Protein AF-A0A1B6JC37-F1 (afdb_monomer)

Mean predicted aligned error: 7.3 Å

Solvent-accessible surface area (backbone atoms only — not comparable to full-atom values): 7554 Å² total; per-residue (Å²): 132,80,52,100,88,50,88,74,72,67,77,74,87,59,59,91,87,36,71,58,44,54,48,36,51,54,53,50,55,55,47,51,56,55,49,40,54,54,38,45,48,32,44,69,42,66,70,37,34,37,76,76,90,68,94,52,85,62,55,60,56,52,56,51,50,53,52,52,54,49,51,52,50,41,60,69,36,78,84,42,20,55,76,75,53,36,94,58,34,54,62,42,69,40,87,86,80,68,43,77,45,84,18,55,28,60,69,66,46,66,89,45,71,33,79,56,80,77,82,71,72,81,82,118

Nearest PDB structures (foldseek):
  7khf-assembly1_C  TM=2.981E-01  e=7.975E+00  Plasmodium falciparum 3D7

Structure (mmCIF, N/CA/C/O backbone):
data_AF-A0A1B6JC37-F1
#
_entry.id   AF-A0A1B6JC37-F1
#
loop_
_atom_site.group_PDB
_atom_site.id
_atom_site.type_symbol
_atom_site.label_atom_id
_atom_site.label_alt_id
_atom_site.label_comp_id
_atom_site.label_asym_id
_atom_site.label_entity_id
_atom_site.label_seq_id
_atom_site.pdbx_PDB_ins_code
_atom_site.Cartn_x
_atom_site.Cartn_y
_atom_site.Cartn_z
_atom_site.occupancy
_atom_site.B_iso_or_equiv
_atom_site.auth_seq_id
_atom_site.auth_comp_id
_atom_site.auth_asym_id
_atom_site.auth_atom_id
_atom_site.pdbx_PDB_model_num
ATOM 1 N N . SER A 1 1 ? -5.099 15.756 -19.536 1.00 47.88 1 SER A N 1
ATOM 2 C CA . SER A 1 1 ? -3.939 16.617 -19.830 1.00 47.88 1 SER A CA 1
ATOM 3 C C . SER A 1 1 ? -2.787 16.218 -18.917 1.00 47.88 1 SER A C 1
ATOM 5 O O . SER A 1 1 ? -3.081 15.859 -17.782 1.00 47.88 1 SER A O 1
ATOM 7 N N . LEU A 1 2 ? -1.529 16.197 -19.382 1.00 46.94 2 LEU A N 1
ATOM 8 C CA . LEU A 1 2 ? -0.372 16.124 -18.473 1.00 46.94 2 LEU A CA 1
ATOM 9 C C . LEU A 1 2 ? -0.192 17.506 -17.850 1.00 46.94 2 LEU A C 1
ATOM 11 O O . LEU A 1 2 ? -0.188 18.488 -18.585 1.00 46.94 2 LEU A O 1
ATOM 15 N N . THR A 1 3 ? -0.075 17.590 -16.530 1.00 65.19 3 THR A N 1
ATOM 16 C CA . THR A 1 3 ? 0.369 18.824 -15.876 1.00 65.19 3 THR A CA 1
ATOM 17 C C . THR A 1 3 ? 1.894 18.834 -15.830 1.00 65.19 3 THR A C 1
ATOM 19 O O . THR A 1 3 ? 2.522 17.778 -15.880 1.00 65.19 3 THR A O 1
ATOM 22 N N . GLU A 1 4 ? 2.491 20.019 -15.715 1.00 74.00 4 GLU A N 1
ATOM 23 C CA . GLU A 1 4 ? 3.949 20.222 -15.661 1.00 74.00 4 GLU A CA 1
ATOM 24 C C . GLU A 1 4 ? 4.649 19.330 -14.617 1.00 74.00 4 GLU A C 1
ATOM 26 O O . GLU A 1 4 ? 5.773 18.881 -14.816 1.00 74.00 4 GLU A O 1
ATOM 31 N N . ASN A 1 5 ? 3.928 18.983 -13.547 1.00 74.88 5 ASN A N 1
ATOM 32 C CA . ASN A 1 5 ? 4.450 18.245 -12.400 1.00 74.88 5 ASN A CA 1
ATOM 33 C C . ASN A 1 5 ? 4.030 16.764 -12.349 1.00 74.88 5 ASN A C 1
ATOM 35 O O . ASN A 1 5 ? 4.388 16.064 -11.404 1.00 74.88 5 ASN A O 1
ATOM 39 N N . ILE A 1 6 ? 3.254 16.264 -13.320 1.00 77.31 6 ILE A N 1
ATOM 40 C CA . ILE A 1 6 ? 2.767 14.875 -13.316 1.00 77.31 6 ILE A CA 1
ATOM 41 C C . ILE A 1 6 ? 3.185 14.191 -14.609 1.00 77.31 6 ILE A C 1
ATOM 43 O O . ILE A 1 6 ? 2.582 14.393 -15.659 1.00 77.31 6 ILE A O 1
ATOM 47 N N . MET A 1 7 ? 4.182 13.313 -14.525 1.00 79.19 7 MET A N 1
ATOM 48 C CA . MET A 1 7 ? 4.532 12.433 -15.636 1.00 79.19 7 MET A CA 1
ATOM 49 C C . MET A 1 7 ? 3.677 11.159 -15.629 1.00 79.19 7 MET A C 1
ATOM 51 O O . MET A 1 7 ? 3.450 10.550 -14.581 1.00 79.19 7 MET A O 1
ATOM 55 N N . LYS A 1 8 ? 3.246 10.724 -16.818 1.00 82.88 8 LYS A N 1
ATOM 56 C CA . LYS A 1 8 ? 2.569 9.436 -17.031 1.00 82.88 8 LYS A CA 1
ATOM 57 C C . LYS A 1 8 ? 3.491 8.456 -17.768 1.00 82.88 8 LYS A C 1
ATOM 59 O O . LYS A 1 8 ? 4.393 8.911 -18.472 1.00 82.88 8 LYS A O 1
ATOM 64 N N . PRO A 1 9 ? 3.244 7.139 -17.674 1.00 85.12 9 PRO A N 1
ATOM 65 C CA . PRO A 1 9 ? 3.927 6.160 -18.512 1.00 85.12 9 PRO A CA 1
ATOM 66 C C . PRO A 1 9 ? 3.782 6.482 -20.007 1.00 85.12 9 PRO A C 1
ATOM 68 O O . PRO A 1 9 ? 2.711 6.892 -20.461 1.00 85.12 9 PRO A O 1
ATOM 71 N N . TYR A 1 10 ? 4.849 6.268 -20.772 1.00 84.81 10 TYR A N 1
ATOM 72 C CA . TYR A 1 10 ? 4.803 6.262 -22.233 1.00 84.81 10 TYR A CA 1
ATOM 73 C C . TYR A 1 10 ? 3.901 5.124 -22.735 1.00 84.81 10 TYR A C 1
ATOM 75 O O . TYR A 1 10 ? 3.767 4.101 -22.060 1.00 84.81 10 TYR A O 1
ATOM 83 N N . VAL A 1 11 ? 3.299 5.310 -23.913 1.00 80.62 11 VAL A N 1
ATOM 84 C CA . VAL A 1 11 ? 2.472 4.296 -24.596 1.00 80.62 11 VAL A CA 1
ATOM 85 C C . VAL A 1 11 ? 3.318 3.038 -24.878 1.00 80.62 11 VAL A C 1
ATOM 87 O O . VAL A 1 11 ? 4.540 3.149 -24.990 1.00 80.62 11 VAL A O 1
ATOM 90 N N . THR A 1 12 ? 2.687 1.860 -24.897 1.00 69.88 12 THR A N 1
ATOM 91 C CA . THR A 1 12 ? 3.304 0.523 -25.041 1.00 69.88 12 THR A CA 1
ATOM 92 C C . THR A 1 12 ? 3.985 0.315 -26.414 1.00 69.88 12 THR A C 1
ATOM 94 O O . THR A 1 12 ? 4.040 1.246 -27.213 1.00 69.88 12 THR A O 1
ATOM 97 N N . ASP A 1 13 ? 4.593 -0.857 -26.660 1.00 67.94 13 ASP A N 1
ATOM 98 C CA . ASP A 1 13 ? 5.444 -1.176 -27.837 1.00 67.94 13 ASP A CA 1
ATOM 99 C C . ASP A 1 13 ? 6.786 -0.426 -27.930 1.00 67.94 13 ASP A C 1
ATOM 101 O O . ASP A 1 13 ? 7.327 -0.120 -28.995 1.00 67.94 13 ASP A O 1
ATOM 105 N N . LEU A 1 14 ? 7.394 -0.157 -26.776 1.00 75.06 14 LEU A N 1
ATOM 106 C CA . LEU A 1 14 ? 8.699 0.492 -26.714 1.00 75.06 14 LEU A CA 1
ATOM 107 C C . LEU A 1 14 ? 9.830 -0.507 -26.976 1.00 75.06 14 LEU A C 1
ATOM 109 O O . LEU A 1 14 ? 9.959 -1.519 -26.283 1.00 75.06 14 LEU A O 1
ATOM 113 N N . HIS A 1 15 ? 10.724 -0.166 -27.907 1.00 78.00 15 HIS A N 1
ATOM 114 C CA . HIS A 1 15 ? 11.909 -0.971 -28.203 1.00 78.00 15 HIS A CA 1
ATOM 115 C C . HIS A 1 15 ? 12.726 -1.299 -26.944 1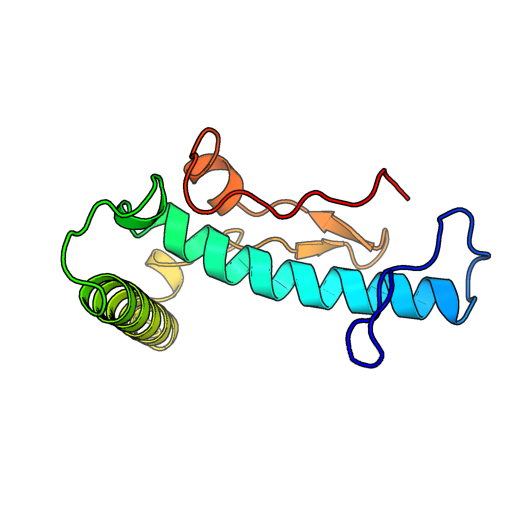.00 78.00 15 HIS A C 1
ATOM 117 O O . HIS A 1 15 ? 12.911 -0.473 -26.039 1.00 78.00 15 HIS A O 1
ATOM 123 N N . ARG A 1 16 ? 13.253 -2.527 -26.886 1.00 76.81 16 ARG A N 1
ATOM 124 C CA . ARG A 1 16 ? 14.085 -2.990 -25.772 1.00 76.81 16 ARG A CA 1
ATOM 125 C C . ARG A 1 16 ? 15.298 -2.066 -25.618 1.00 76.81 16 ARG A C 1
ATOM 127 O O . ARG A 1 16 ? 16.069 -1.895 -26.549 1.00 76.81 16 ARG A O 1
ATOM 134 N N . GLY A 1 17 ? 15.460 -1.488 -24.429 1.00 78.00 17 GLY A N 1
ATOM 135 C CA . GLY A 1 17 ? 16.565 -0.570 -24.127 1.00 78.00 17 GLY A CA 1
ATOM 136 C C . GLY A 1 17 ? 16.265 0.908 -24.383 1.00 78.00 17 GLY A C 1
ATOM 137 O O . GLY A 1 17 ? 17.109 1.738 -24.060 1.00 78.00 17 GLY A O 1
ATOM 138 N N . SER A 1 18 ? 15.075 1.264 -24.883 1.00 87.12 18 SER A N 1
ATOM 139 C CA . SER A 1 18 ? 14.716 2.672 -25.056 1.00 87.12 18 SER A CA 1
ATOM 140 C C . SER A 1 18 ? 14.644 3.414 -23.707 1.00 87.12 18 SER A C 1
ATOM 142 O O . SER A 1 18 ? 14.215 2.834 -22.695 1.00 87.12 18 SER A O 1
ATOM 144 N N . PRO A 1 19 ? 15.019 4.707 -23.663 1.00 87.81 19 PRO A N 1
ATOM 145 C CA . PRO A 1 19 ? 14.855 5.540 -22.472 1.00 87.81 19 PRO A CA 1
ATOM 146 C C . PRO A 1 19 ? 13.416 5.550 -21.941 1.00 87.81 19 PRO A C 1
ATOM 148 O O . PRO A 1 19 ? 13.199 5.516 -20.731 1.00 87.81 19 PRO A O 1
ATOM 151 N N . GLN A 1 20 ? 12.426 5.514 -22.835 1.00 87.12 20 GLN A N 1
ATOM 152 C CA . GLN A 1 20 ? 11.006 5.461 -22.497 1.00 87.12 20 GLN A CA 1
ATOM 153 C C . GLN A 1 20 ? 10.646 4.155 -21.775 1.00 87.12 20 GLN A C 1
ATOM 155 O O . GLN A 1 20 ? 9.930 4.176 -20.773 1.00 87.12 20 GLN A O 1
ATOM 160 N N . ARG A 1 21 ? 11.179 3.010 -22.227 1.00 83.38 21 ARG A N 1
ATOM 161 C CA . ARG A 1 21 ? 10.945 1.713 -21.572 1.00 83.38 21 ARG A CA 1
ATOM 162 C C . ARG A 1 21 ? 11.593 1.673 -20.191 1.00 83.38 21 ARG A C 1
ATOM 164 O O . ARG A 1 21 ? 10.992 1.175 -19.242 1.00 83.38 21 ARG A O 1
ATOM 171 N N . MET A 1 22 ? 12.803 2.223 -20.066 1.00 84.12 22 MET A N 1
ATOM 172 C CA . MET A 1 22 ? 13.483 2.379 -18.776 1.00 84.12 22 MET A CA 1
ATOM 173 C C . MET A 1 22 ? 12.675 3.268 -17.823 1.00 84.12 22 MET A C 1
ATOM 175 O O . MET A 1 22 ? 12.519 2.927 -16.650 1.00 84.12 22 MET A O 1
ATOM 179 N N . TYR A 1 23 ? 12.126 4.376 -18.326 1.00 87.44 23 TYR A N 1
ATOM 180 C CA . TYR A 1 23 ? 11.243 5.249 -17.562 1.00 87.44 23 TYR A CA 1
ATOM 181 C C . TYR A 1 23 ? 9.996 4.502 -17.070 1.00 87.44 23 TYR A C 1
ATOM 183 O O . TYR A 1 23 ? 9.738 4.494 -15.867 1.00 87.44 23 TYR A O 1
ATOM 191 N N . ASN A 1 24 ? 9.266 3.818 -17.959 1.00 85.94 24 ASN A N 1
ATOM 192 C CA . ASN A 1 24 ? 8.064 3.058 -17.596 1.00 85.94 24 ASN A CA 1
ATOM 193 C C . ASN A 1 24 ? 8.358 1.990 -16.537 1.00 85.94 24 ASN A C 1
ATOM 195 O O . ASN A 1 24 ? 7.590 1.835 -15.589 1.00 85.94 24 ASN A O 1
ATOM 199 N N . TRP A 1 25 ? 9.492 1.296 -16.659 1.00 82.81 25 TRP A N 1
ATOM 200 C CA . TRP A 1 25 ? 9.935 0.321 -15.665 1.00 82.81 25 TRP A CA 1
ATOM 201 C C . TRP A 1 25 ? 10.189 0.968 -14.295 1.00 82.81 25 TRP A C 1
ATOM 203 O O . TRP A 1 25 ? 9.648 0.504 -13.293 1.00 82.81 25 TRP A O 1
ATOM 213 N N . ARG A 1 26 ? 10.934 2.083 -14.230 1.00 85.25 26 ARG A N 1
ATOM 214 C CA . ARG A 1 26 ? 11.163 2.821 -12.969 1.00 85.25 26 ARG A CA 1
ATOM 215 C C . ARG A 1 26 ? 9.858 3.336 -12.363 1.00 85.25 26 ARG A C 1
ATOM 217 O O . ARG A 1 26 ? 9.656 3.222 -11.157 1.00 85.25 26 ARG A O 1
ATOM 224 N N . HIS A 1 27 ? 8.976 3.872 -13.203 1.00 85.94 27 HIS A N 1
ATOM 225 C CA . HIS A 1 27 ? 7.667 4.368 -12.797 1.00 85.94 27 HIS A CA 1
ATOM 226 C C . HIS A 1 27 ? 6.808 3.242 -12.202 1.00 85.94 27 HIS A C 1
ATOM 228 O O . HIS A 1 27 ? 6.224 3.414 -11.134 1.00 85.94 27 HIS A O 1
ATOM 234 N N . SER A 1 28 ? 6.775 2.070 -12.846 1.00 83.25 28 SER A N 1
ATOM 235 C CA . SER A 1 28 ? 6.064 0.894 -12.335 1.00 83.25 28 SER A CA 1
ATOM 236 C C . SER A 1 28 ? 6.634 0.427 -10.992 1.00 83.25 28 SER A C 1
ATOM 238 O O . SER A 1 28 ? 5.884 0.262 -10.032 1.00 83.25 28 SER A O 1
ATOM 240 N N . ARG A 1 29 ? 7.966 0.340 -10.857 1.00 83.56 29 ARG A N 1
ATOM 241 C CA . ARG A 1 29 ? 8.617 -0.034 -9.587 1.00 83.56 29 ARG A CA 1
ATOM 242 C C . ARG A 1 29 ? 8.282 0.913 -8.437 1.00 83.56 29 ARG A C 1
ATOM 244 O O . ARG A 1 29 ? 8.024 0.446 -7.332 1.00 83.56 29 ARG A O 1
ATOM 251 N N . GLY A 1 30 ? 8.231 2.221 -8.690 1.00 85.88 30 GLY A N 1
ATOM 252 C CA . GLY A 1 30 ? 7.785 3.195 -7.689 1.00 85.88 30 GLY A CA 1
ATOM 253 C C . GLY A 1 30 ? 6.346 2.941 -7.226 1.00 85.88 30 GLY A C 1
ATOM 254 O O . GLY A 1 30 ? 6.067 2.964 -6.028 1.00 85.88 30 GLY A O 1
ATOM 255 N N . ARG A 1 31 ? 5.440 2.620 -8.158 1.00 85.00 31 ARG A N 1
ATOM 256 C CA . ARG A 1 31 ? 4.037 2.304 -7.840 1.00 85.00 31 ARG A CA 1
ATOM 257 C C . ARG A 1 31 ? 3.900 1.030 -7.017 1.00 85.00 31 ARG A C 1
ATOM 259 O O . ARG A 1 31 ? 3.129 1.033 -6.066 1.00 85.00 31 ARG A O 1
ATOM 266 N N . VAL A 1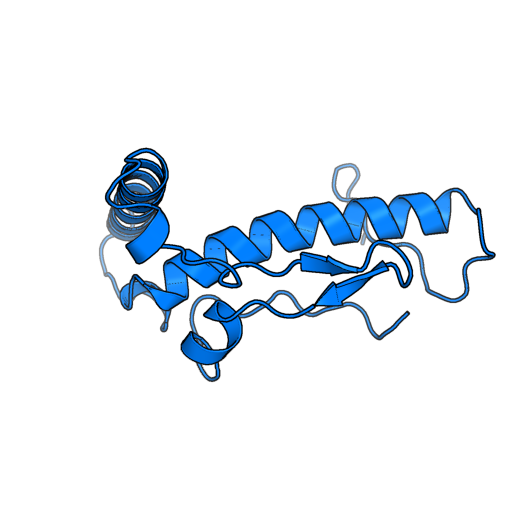 32 ? 4.680 -0.011 -7.315 1.00 86.25 32 VAL A N 1
ATOM 267 C CA . VAL A 1 32 ? 4.661 -1.273 -6.552 1.00 86.25 32 VAL A CA 1
ATOM 268 C C . VAL A 1 32 ? 4.990 -1.044 -5.072 1.00 86.25 32 VAL A C 1
ATOM 270 O O . VAL A 1 32 ? 4.345 -1.634 -4.212 1.00 86.25 32 VAL A O 1
ATOM 273 N N . VAL A 1 33 ? 5.939 -0.157 -4.746 1.00 87.50 33 VAL A N 1
ATOM 274 C CA . VAL A 1 33 ? 6.271 0.181 -3.344 1.00 87.50 33 VAL A CA 1
ATOM 275 C C . VAL A 1 33 ? 5.072 0.800 -2.624 1.00 87.50 33 VAL A C 1
ATOM 277 O O . VAL A 1 33 ? 4.739 0.396 -1.510 1.00 87.50 33 VAL A O 1
ATOM 280 N N . VAL A 1 34 ? 4.407 1.753 -3.278 1.00 87.31 34 VAL A N 1
ATOM 281 C CA . VAL A 1 34 ? 3.233 2.442 -2.731 1.00 87.31 34 VAL A CA 1
ATOM 282 C C . VAL A 1 34 ? 2.055 1.473 -2.570 1.00 87.31 34 VAL A C 1
ATOM 284 O O . VAL A 1 34 ? 1.444 1.423 -1.505 1.00 87.31 34 VAL A O 1
ATOM 287 N N . GLU A 1 35 ? 1.773 0.655 -3.587 1.00 88.62 35 GLU A N 1
ATOM 288 C CA . GLU A 1 35 ? 0.723 -0.372 -3.542 1.00 88.62 35 GLU A CA 1
ATOM 289 C C . GLU A 1 35 ? 0.966 -1.390 -2.426 1.00 88.62 35 GLU A C 1
ATOM 291 O O . GLU A 1 35 ? 0.036 -1.731 -1.704 1.00 88.62 35 GLU A O 1
ATOM 296 N N . ASN A 1 36 ? 2.210 -1.831 -2.238 1.00 91.12 36 ASN A N 1
ATOM 297 C CA . ASN A 1 36 ? 2.584 -2.743 -1.163 1.00 91.12 36 ASN A CA 1
ATOM 298 C C . ASN A 1 36 ? 2.291 -2.161 0.227 1.00 91.12 36 ASN A C 1
ATOM 300 O O . ASN A 1 36 ? 1.731 -2.857 1.073 1.00 91.12 36 ASN A O 1
ATOM 304 N N . ALA A 1 37 ? 2.647 -0.896 0.471 1.00 89.75 37 ALA A N 1
ATOM 305 C CA . ALA A 1 37 ? 2.406 -0.253 1.761 1.00 89.75 37 ALA A CA 1
ATOM 306 C C . ALA A 1 37 ? 0.902 -0.154 2.070 1.00 89.75 37 ALA A C 1
ATOM 308 O O . ALA A 1 37 ? 0.447 -0.621 3.117 1.00 89.75 37 ALA A O 1
ATOM 309 N N . PHE A 1 38 ? 0.114 0.388 1.137 1.00 88.75 38 PHE A N 1
ATOM 310 C CA . PHE A 1 38 ? -1.337 0.513 1.306 1.00 88.75 38 PHE A CA 1
ATOM 311 C C . PHE A 1 38 ? -2.045 -0.841 1.361 1.00 88.75 38 PHE A C 1
ATOM 313 O O . PHE A 1 38 ? -2.951 -1.027 2.170 1.00 88.75 38 PHE A O 1
ATOM 320 N N . GLY A 1 39 ? -1.602 -1.801 0.553 1.00 91.38 39 GLY A N 1
ATOM 321 C CA . GLY A 1 39 ? -2.135 -3.154 0.521 1.00 91.38 39 GLY A CA 1
ATOM 322 C C . GLY A 1 39 ? -1.957 -3.892 1.843 1.00 91.38 39 GLY A C 1
ATOM 323 O O . GLY A 1 39 ? -2.912 -4.460 2.375 1.00 91.38 39 GLY A O 1
ATOM 324 N N . VAL A 1 40 ? -0.761 -3.820 2.435 1.00 93.12 40 VAL A N 1
ATOM 325 C CA . VAL A 1 40 ? -0.517 -4.387 3.767 1.00 93.12 40 VAL A CA 1
ATOM 326 C C . VAL A 1 40 ? -1.353 -3.672 4.822 1.00 93.12 40 VAL A C 1
ATOM 328 O O . VAL A 1 40 ? -2.030 -4.345 5.600 1.00 93.12 40 VAL A O 1
ATOM 331 N N . MET A 1 41 ? -1.384 -2.336 4.820 1.00 92.69 41 MET A N 1
ATOM 332 C CA . MET A 1 41 ? -2.217 -1.589 5.765 1.00 92.69 41 MET A CA 1
ATOM 333 C C . MET A 1 41 ? -3.700 -1.970 5.661 1.00 92.69 41 MET A C 1
ATOM 335 O O . MET A 1 41 ? -4.316 -2.199 6.694 1.00 92.69 41 MET A O 1
ATOM 339 N N . ALA A 1 42 ? -4.267 -2.127 4.461 1.00 92.00 42 ALA A N 1
ATOM 340 C CA . ALA A 1 42 ? -5.653 -2.577 4.275 1.00 92.00 42 ALA A CA 1
ATOM 341 C C . ALA A 1 42 ? -5.884 -4.034 4.710 1.00 92.00 42 ALA A C 1
ATOM 343 O O . ALA A 1 42 ? -6.920 -4.375 5.293 1.00 92.00 42 ALA A O 1
ATOM 344 N N . SER A 1 43 ? -4.901 -4.905 4.462 1.00 92.00 43 SER A N 1
ATOM 345 C CA . SER A 1 43 ? -4.975 -6.311 4.863 1.00 92.00 43 SER A CA 1
ATOM 346 C C . SER A 1 43 ? -5.021 -6.474 6.385 1.00 92.00 43 SER A C 1
ATOM 348 O O . SER A 1 43 ? -5.727 -7.352 6.881 1.00 92.00 43 SER A O 1
ATOM 350 N N . VAL A 1 44 ? -4.345 -5.596 7.130 1.00 93.31 44 VAL A N 1
ATOM 351 C CA . VAL A 1 44 ? -4.287 -5.632 8.597 1.00 93.31 44 VAL A CA 1
ATOM 352 C C . VAL A 1 44 ? -5.399 -4.783 9.2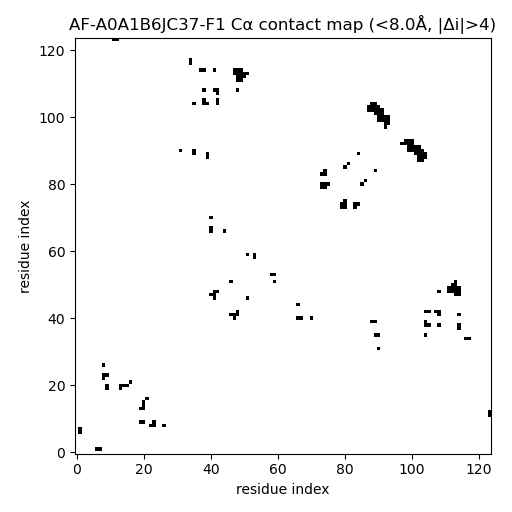15 1.00 93.31 44 VAL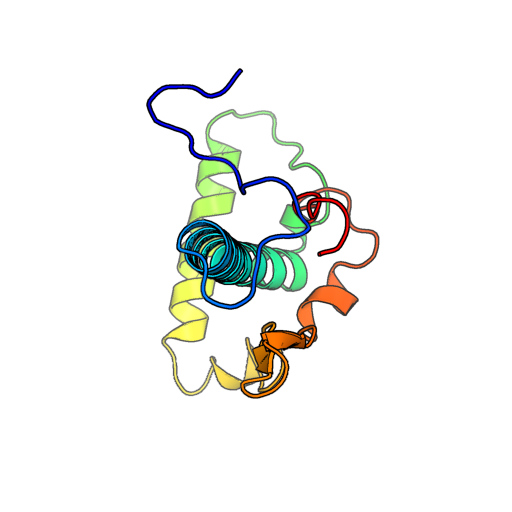 A C 1
ATOM 354 O O . VAL A 1 44 ? -6.198 -5.274 10.014 1.00 93.31 44 VAL A O 1
ATOM 357 N N . PHE A 1 45 ? -5.470 -3.505 8.852 1.00 94.19 45 PHE A N 1
ATOM 358 C CA . PHE A 1 45 ? -6.376 -2.531 9.447 1.00 94.19 45 PHE A CA 1
ATOM 359 C C . PHE A 1 45 ? -7.686 -2.495 8.667 1.00 94.19 45 PHE A C 1
ATOM 361 O O . PHE A 1 45 ? -7.823 -1.833 7.637 1.00 94.19 45 PHE A O 1
ATOM 368 N N . ARG A 1 46 ? -8.687 -3.201 9.202 1.00 91.31 46 ARG A N 1
ATOM 369 C CA . ARG A 1 46 ? -10.011 -3.354 8.574 1.00 91.31 46 ARG A CA 1
ATOM 370 C C . ARG A 1 46 ? -10.711 -2.030 8.256 1.00 91.31 46 ARG A C 1
ATOM 372 O O . ARG A 1 46 ? -11.554 -2.010 7.365 1.00 91.31 46 ARG A O 1
ATOM 379 N N . VAL A 1 47 ? -10.345 -0.945 8.942 1.00 92.44 47 VAL A N 1
ATOM 380 C CA . VAL A 1 47 ? -10.872 0.407 8.700 1.00 92.44 47 VAL A CA 1
ATOM 381 C C . VAL A 1 47 ? -10.665 0.872 7.254 1.00 92.44 47 VAL A C 1
ATOM 383 O O . VAL A 1 47 ? -11.495 1.607 6.741 1.00 92.44 47 VAL A O 1
ATOM 386 N N . PHE A 1 48 ? -9.628 0.390 6.559 1.00 91.62 48 PHE A N 1
ATOM 387 C CA . PHE A 1 48 ? -9.355 0.765 5.167 1.00 91.62 48 PHE A CA 1
ATOM 388 C C . PHE A 1 48 ? -10.025 -0.124 4.112 1.00 91.62 48 PHE A C 1
ATOM 390 O O . PHE A 1 48 ? -9.884 0.125 2.913 1.00 91.62 48 PHE A O 1
ATOM 397 N N . ARG A 1 49 ? -10.733 -1.183 4.519 1.00 89.19 49 ARG A N 1
ATOM 398 C CA . ARG A 1 49 ? -11.362 -2.130 3.578 1.00 89.19 49 ARG A CA 1
ATOM 399 C C . ARG A 1 49 ? -12.650 -1.592 2.958 1.00 89.19 49 ARG A C 1
ATOM 401 O O . ARG A 1 49 ? -13.111 -2.089 1.932 1.00 89.19 49 ARG A O 1
ATOM 408 N N . LYS A 1 50 ? -13.219 -0.557 3.570 1.00 87.44 50 LYS A N 1
ATOM 409 C CA . LYS A 1 50 ? -14.398 0.180 3.113 1.00 87.44 50 LYS A CA 1
ATOM 410 C C . LYS A 1 50 ? -14.123 1.683 3.231 1.00 87.44 50 LYS A C 1
ATOM 412 O O . LYS A 1 50 ? -13.174 2.058 3.923 1.00 87.44 50 LYS A O 1
ATOM 417 N N . PRO A 1 51 ? -14.919 2.541 2.575 1.00 87.12 51 PRO A N 1
ATOM 418 C CA . PRO A 1 51 ? -14.885 3.975 2.833 1.00 87.12 51 PRO A CA 1
ATOM 419 C C . PRO A 1 51 ? -14.981 4.275 4.335 1.00 87.12 51 PRO A C 1
ATOM 421 O O . PRO A 1 51 ? -15.763 3.650 5.051 1.00 87.12 51 PRO A O 1
ATOM 424 N N . ILE A 1 52 ? -14.163 5.213 4.812 1.00 88.44 52 ILE A N 1
ATOM 425 C CA . ILE A 1 52 ? -14.143 5.605 6.223 1.00 88.44 52 ILE A CA 1
ATOM 426 C C . ILE A 1 52 ? -15.300 6.578 6.466 1.00 88.44 52 ILE A C 1
ATOM 428 O O . ILE A 1 52 ? -15.237 7.741 6.076 1.00 88.44 52 ILE A O 1
ATOM 432 N N . GLU A 1 53 ? -16.358 6.100 7.113 1.00 86.75 53 GLU A N 1
ATOM 433 C CA . GLU A 1 53 ? -17.550 6.890 7.433 1.00 86.75 53 GLU A CA 1
ATOM 434 C C . GLU A 1 53 ? -17.386 7.611 8.779 1.00 86.75 53 GLU A C 1
ATOM 436 O O . GLU A 1 53 ? -17.865 7.157 9.818 1.00 86.75 53 GLU A O 1
ATOM 441 N N . VAL A 1 54 ? -16.697 8.753 8.778 1.00 88.19 54 VAL A N 1
ATOM 442 C CA . VAL A 1 54 ? -16.595 9.632 9.954 1.00 88.19 54 VAL A CA 1
ATOM 443 C C . VAL A 1 54 ? -17.138 11.019 9.637 1.00 88.19 54 VAL A C 1
ATOM 445 O O . VAL A 1 54 ? -16.948 11.546 8.547 1.00 88.19 54 VAL A O 1
ATOM 448 N N . LYS A 1 55 ? -17.841 11.615 10.605 1.00 82.62 55 LYS A N 1
ATOM 449 C CA . LYS A 1 55 ? -18.487 12.930 10.448 1.00 82.62 55 LYS A CA 1
ATOM 450 C C . LYS A 1 55 ? -17.548 14.114 10.688 1.00 82.62 55 LYS A C 1
ATOM 452 O O . LYS A 1 55 ? -17.901 15.238 10.360 1.00 82.62 55 LYS A O 1
ATOM 457 N N . VAL A 1 56 ? -16.395 13.873 11.308 1.00 88.00 56 VAL A N 1
ATOM 458 C CA . VAL A 1 56 ? -15.448 14.912 11.723 1.00 88.00 56 VAL A CA 1
ATOM 459 C C . VAL A 1 56 ? -14.261 14.894 10.764 1.00 88.00 56 VAL A C 1
ATOM 461 O O . VAL A 1 56 ? -13.561 13.885 10.675 1.00 88.00 56 VAL A O 1
ATOM 464 N N . GLU A 1 57 ? -14.036 16.005 10.057 1.00 75.38 57 GLU A N 1
ATOM 465 C CA . GLU A 1 57 ? -13.084 16.101 8.935 1.00 75.38 57 GLU A CA 1
ATOM 466 C C . GLU A 1 57 ? -11.647 15.684 9.299 1.00 75.38 57 GLU A C 1
ATOM 468 O O . GLU A 1 57 ? -10.973 15.041 8.496 1.00 75.38 57 GLU A O 1
ATOM 473 N N . ASN A 1 58 ? -11.194 15.944 10.530 1.00 88.88 58 ASN A N 1
ATOM 474 C CA . ASN A 1 58 ? -9.825 15.613 10.954 1.00 88.88 58 ASN A CA 1
ATOM 475 C C . ASN A 1 58 ? -9.653 14.173 11.456 1.00 88.88 58 ASN A C 1
ATOM 477 O O . ASN A 1 58 ? -8.544 13.645 11.447 1.00 88.88 58 ASN A O 1
ATOM 481 N N . THR A 1 59 ? -10.737 13.491 11.831 1.00 91.88 59 THR A N 1
ATOM 482 C CA . THR A 1 59 ? -10.646 12.136 12.394 1.00 91.88 59 THR A CA 1
ATOM 483 C C . THR A 1 59 ? -10.132 11.123 11.372 1.00 91.88 59 THR A C 1
ATOM 485 O O . THR A 1 59 ? -9.442 10.178 11.747 1.00 91.88 59 THR A O 1
ATOM 488 N N . VAL A 1 60 ? -10.400 11.320 10.074 1.00 91.81 60 VAL A N 1
ATOM 489 C CA . VAL A 1 60 ? -9.818 10.469 9.017 1.00 91.81 60 VAL A CA 1
ATOM 490 C C . VAL A 1 60 ? -8.294 10.554 9.037 1.00 91.81 60 VAL A C 1
ATOM 492 O O . VAL A 1 60 ? -7.623 9.527 8.942 1.00 91.81 60 VAL A O 1
ATOM 495 N N . ILE A 1 61 ? -7.751 11.767 9.174 1.00 92.31 61 ILE A N 1
ATOM 496 C CA . ILE A 1 61 ? -6.307 12.010 9.179 1.00 92.31 61 ILE A CA 1
ATOM 497 C C . ILE A 1 61 ? -5.679 11.308 10.383 1.00 92.31 61 ILE A C 1
ATOM 499 O O . ILE A 1 61 ? -4.707 10.574 10.213 1.00 92.31 61 ILE A O 1
ATOM 503 N N . ASP A 1 62 ? -6.281 11.445 11.564 1.00 94.75 62 ASP A N 1
ATOM 504 C CA . ASP A 1 62 ? -5.800 10.794 12.785 1.00 94.75 62 ASP A CA 1
ATOM 505 C C . ASP A 1 62 ? -5.821 9.264 12.671 1.00 94.75 62 ASP A C 1
ATOM 507 O O . ASP A 1 62 ? -4.847 8.604 13.029 1.00 94.75 62 ASP A O 1
ATOM 511 N N . ILE A 1 63 ? -6.895 8.687 12.114 1.00 94.12 63 ILE A N 1
ATOM 512 C CA . ILE A 1 63 ? -7.000 7.240 11.866 1.00 94.12 63 ILE A CA 1
ATOM 513 C C . ILE A 1 63 ? -5.881 6.773 10.931 1.00 94.12 63 ILE A C 1
ATOM 515 O O . ILE A 1 63 ? -5.218 5.769 11.208 1.00 94.12 63 ILE A O 1
ATOM 519 N N . VAL A 1 64 ? -5.663 7.492 9.826 1.00 93.06 64 VAL A N 1
ATOM 520 C CA . VAL A 1 64 ? -4.620 7.163 8.848 1.00 93.06 64 VAL A CA 1
ATOM 521 C C . VAL A 1 64 ? -3.238 7.245 9.495 1.00 93.06 64 VAL A C 1
ATOM 523 O O . VAL A 1 64 ? -2.469 6.289 9.395 1.00 93.06 64 VAL A O 1
ATOM 526 N N . LEU A 1 65 ? -2.931 8.337 10.201 1.00 95.38 65 LEU A N 1
ATOM 527 C CA . LEU A 1 65 ? -1.644 8.532 10.872 1.00 95.38 65 LEU A CA 1
ATOM 528 C C . LEU A 1 65 ? -1.399 7.480 11.952 1.00 95.38 65 LEU A C 1
ATOM 530 O O . LEU A 1 65 ? -0.320 6.892 11.988 1.00 95.38 65 L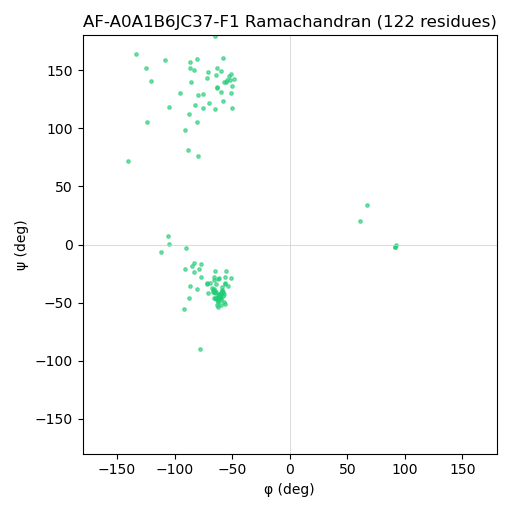EU A O 1
ATOM 534 N N . ALA A 1 66 ? -2.399 7.176 12.781 1.00 96.38 66 ALA A N 1
ATOM 535 C CA . ALA A 1 66 ? -2.301 6.132 13.796 1.00 96.38 66 ALA A CA 1
ATOM 536 C C . ALA A 1 66 ? -1.958 4.768 13.176 1.00 96.38 66 ALA A C 1
ATOM 538 O O . ALA A 1 66 ? -1.063 4.072 13.659 1.00 96.38 66 ALA A O 1
ATOM 539 N N . CYS A 1 67 ? -2.610 4.404 12.066 1.00 96.06 67 CYS A N 1
ATOM 540 C CA . CYS A 1 67 ? -2.315 3.159 11.357 1.00 96.06 67 CYS A CA 1
ATOM 541 C C . CYS A 1 67 ? -0.910 3.156 10.736 1.00 96.06 67 CYS A C 1
ATOM 543 O O . CYS A 1 67 ? -0.230 2.132 10.790 1.00 96.06 67 CYS A O 1
ATOM 545 N N . VAL A 1 68 ? -0.453 4.284 10.180 1.00 95.31 68 VAL A N 1
ATOM 546 C CA . VAL A 1 68 ? 0.907 4.426 9.630 1.00 95.31 68 VAL A CA 1
ATOM 547 C C . VAL A 1 68 ? 1.958 4.299 10.733 1.00 95.31 68 VAL A C 1
ATOM 549 O O . VAL A 1 68 ? 2.932 3.561 10.569 1.00 95.31 68 VAL A O 1
ATOM 552 N N . TYR A 1 69 ? 1.765 4.963 11.874 1.00 96.69 69 TYR A N 1
ATOM 553 C CA . TYR A 1 69 ? 2.673 4.841 13.013 1.00 96.69 69 TYR A CA 1
ATOM 554 C C . TYR A 1 69 ? 2.734 3.406 13.526 1.00 96.69 69 TYR A C 1
ATOM 556 O O . TYR A 1 69 ? 3.827 2.878 13.726 1.00 96.69 69 TYR A O 1
ATOM 564 N N . LEU A 1 70 ? 1.582 2.747 13.663 1.00 96.00 70 LEU A N 1
ATOM 565 C CA . LEU A 1 70 ? 1.525 1.360 14.104 1.00 96.00 70 LEU A CA 1
ATOM 566 C C . LEU A 1 70 ? 2.167 0.404 13.087 1.00 96.00 70 LEU A C 1
ATOM 568 O O . LEU A 1 70 ? 2.914 -0.487 13.484 1.00 96.00 70 LEU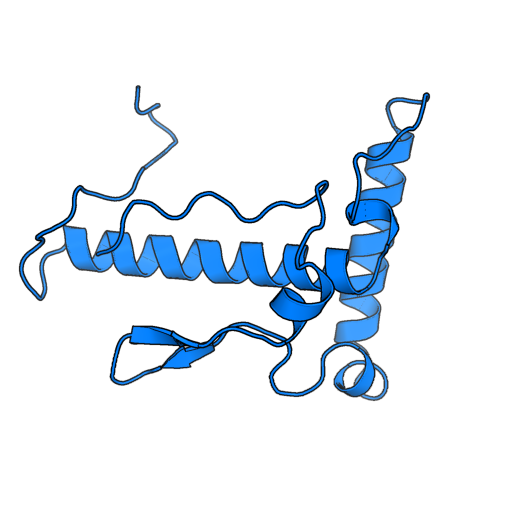 A O 1
ATOM 572 N N . HIS A 1 71 ? 1.946 0.608 11.785 1.00 94.19 71 HIS A N 1
ATOM 573 C CA . HIS A 1 71 ? 2.618 -0.143 10.721 1.00 94.19 71 HIS A CA 1
ATOM 574 C C . HIS A 1 71 ? 4.142 -0.032 10.835 1.00 94.19 71 HIS A C 1
ATOM 576 O O . HIS A 1 71 ? 4.843 -1.044 10.861 1.00 94.19 71 HIS A O 1
ATOM 582 N N . ASN A 1 72 ? 4.652 1.197 10.942 1.00 94.12 72 ASN A N 1
ATOM 583 C CA . ASN A 1 72 ? 6.085 1.463 11.039 1.00 94.12 72 ASN A CA 1
ATOM 584 C C . ASN A 1 72 ? 6.687 0.872 12.317 1.00 94.12 72 ASN A C 1
ATOM 586 O O . ASN A 1 72 ? 7.772 0.295 12.273 1.00 94.12 72 ASN A O 1
ATOM 590 N N . PHE A 1 73 ? 5.974 0.979 13.440 1.00 95.44 73 PHE A N 1
ATOM 591 C CA . PHE A 1 73 ? 6.383 0.382 14.705 1.00 95.44 73 PHE A CA 1
ATOM 592 C C . PHE A 1 73 ? 6.467 -1.147 14.601 1.00 95.44 73 PHE A C 1
ATOM 594 O O . PHE A 1 73 ? 7.525 -1.716 14.839 1.00 95.44 73 PHE A O 1
ATOM 601 N N . LEU A 1 74 ? 5.407 -1.822 14.148 1.00 95.00 74 LEU A N 1
ATOM 602 C CA . LEU A 1 74 ? 5.388 -3.288 14.028 1.00 95.00 74 LEU A CA 1
ATOM 603 C C . LEU A 1 74 ? 6.439 -3.821 13.042 1.00 95.00 74 LEU A C 1
ATOM 605 O O . LEU A 1 74 ? 6.943 -4.929 13.209 1.00 95.00 74 LEU A O 1
ATOM 609 N N . ARG A 1 75 ? 6.792 -3.030 12.023 1.00 93.25 75 ARG A N 1
ATOM 610 C CA . ARG A 1 75 ? 7.863 -3.345 11.068 1.00 93.25 75 ARG A CA 1
ATOM 611 C C . ARG A 1 75 ? 9.267 -3.120 11.622 1.00 93.25 75 ARG A C 1
ATOM 613 O O . ARG A 1 75 ? 10.188 -3.772 11.137 1.00 93.25 75 ARG A O 1
ATOM 620 N N . SER A 1 76 ? 9.442 -2.203 12.573 1.00 94.75 76 SER A N 1
ATOM 621 C CA . SER A 1 76 ? 10.753 -1.895 13.155 1.00 94.75 76 SER A CA 1
ATOM 622 C C . SER A 1 76 ? 11.154 -2.866 14.263 1.00 94.75 76 SER A C 1
ATOM 624 O O . SER A 1 76 ? 12.346 -3.038 14.506 1.00 94.75 76 SER A O 1
ATOM 626 N N . GLN A 1 77 ? 10.183 -3.520 14.908 1.00 94.69 77 GLN A N 1
ATOM 627 C CA . GLN A 1 77 ? 10.443 -4.490 15.968 1.00 94.69 77 GLN A CA 1
ATOM 628 C C . GLN A 1 77 ? 10.781 -5.877 15.376 1.00 94.69 77 GLN A C 1
ATOM 630 O O . GLN A 1 77 ? 9.955 -6.444 14.652 1.00 94.69 77 GLN A O 1
ATOM 635 N N . PRO A 1 78 ? 11.975 -6.451 15.638 1.00 88.38 78 PRO A N 1
ATOM 636 C CA . PRO A 1 78 ? 12.402 -7.717 15.031 1.00 88.38 78 PRO A CA 1
ATOM 637 C C . PRO A 1 78 ? 11.467 -8.901 15.317 1.00 88.38 78 PRO A C 1
ATOM 639 O O . PRO A 1 78 ? 11.184 -9.690 14.415 1.00 88.38 78 PRO A O 1
ATOM 642 N N . ASP A 1 79 ? 10.955 -8.985 16.542 1.00 89.38 79 ASP A N 1
ATOM 643 C CA . ASP A 1 79 ? 10.018 -10.000 17.042 1.00 89.38 79 ASP A CA 1
ATOM 644 C C . ASP A 1 79 ? 8.612 -9.880 16.429 1.00 89.38 79 ASP A C 1
ATOM 646 O O . ASP A 1 79 ? 7.938 -10.881 16.179 1.00 89.38 79 ASP A O 1
ATOM 650 N N . CYS A 1 80 ? 8.178 -8.658 16.126 1.00 91.06 80 CYS A N 1
ATOM 651 C CA . CYS A 1 80 ? 6.871 -8.403 15.530 1.00 91.06 80 CYS A CA 1
ATOM 652 C C . CYS A 1 80 ? 6.903 -8.509 14.003 1.00 91.06 80 CYS A C 1
ATOM 654 O O . CYS A 1 80 ? 5.941 -8.984 13.397 1.00 91.06 80 CYS A O 1
ATOM 656 N N . SER A 1 81 ? 8.000 -8.095 13.366 1.00 91.94 81 SER A N 1
ATOM 657 C CA . SER A 1 81 ? 8.079 -7.906 11.913 1.00 91.94 81 SER A CA 1
ATOM 658 C C . SER A 1 81 ? 7.775 -9.174 11.106 1.00 91.94 81 SER A C 1
ATOM 660 O O . SER A 1 81 ? 7.111 -9.092 10.067 1.00 91.94 81 SER A O 1
ATOM 662 N N . GLN A 1 82 ? 8.204 -10.342 11.599 1.00 90.75 82 GLN A N 1
ATOM 663 C CA . GLN A 1 82 ? 7.983 -11.637 10.948 1.00 90.75 82 GLN A CA 1
ATOM 664 C C . GLN A 1 82 ? 6.525 -12.093 11.032 1.00 90.75 82 GLN A C 1
ATOM 666 O O . GLN A 1 82 ? 6.027 -12.714 10.098 1.00 90.75 82 GLN A O 1
ATOM 671 N N . ASN A 1 83 ? 5.829 -11.752 12.116 1.00 91.94 83 ASN A N 1
ATOM 672 C CA . ASN A 1 83 ? 4.408 -12.057 12.284 1.00 91.94 83 ASN A CA 1
ATOM 673 C C . ASN A 1 83 ? 3.527 -11.045 11.546 1.00 91.94 83 ASN A C 1
ATOM 675 O O . ASN A 1 83 ? 2.518 -11.405 10.947 1.00 91.94 83 ASN A O 1
ATOM 679 N N . TYR A 1 84 ? 3.926 -9.773 11.572 1.00 94.31 84 TYR A N 1
ATOM 680 C CA . TYR A 1 84 ? 3.208 -8.679 10.932 1.00 94.31 84 TYR A CA 1
ATOM 681 C C . TYR A 1 84 ? 3.304 -8.732 9.401 1.00 94.31 84 TYR A C 1
ATOM 683 O O . TYR A 1 84 ? 2.327 -8.50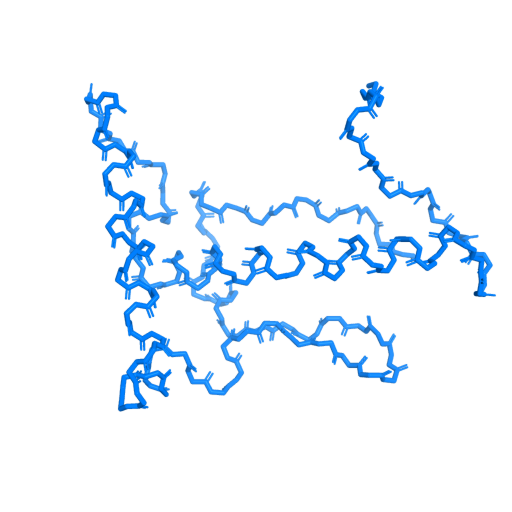1 8.694 1.00 94.31 84 TYR A O 1
ATOM 691 N N . THR A 1 85 ? 4.492 -9.048 8.885 1.00 93.62 85 THR A N 1
ATOM 692 C CA . THR A 1 85 ? 4.799 -9.114 7.449 1.00 93.62 85 THR A CA 1
ATOM 693 C C . THR A 1 85 ? 5.709 -10.304 7.152 1.00 93.62 85 THR A C 1
ATOM 695 O O . THR A 1 85 ? 6.901 -10.114 6.880 1.00 93.62 85 THR A O 1
ATOM 698 N N . PRO A 1 86 ? 5.179 -11.536 7.232 1.00 92.94 86 PRO A N 1
ATOM 699 C CA . PRO A 1 86 ? 5.949 -12.735 6.936 1.00 92.94 86 PRO A CA 1
ATOM 700 C C . PRO A 1 86 ? 6.532 -12.724 5.511 1.00 92.94 86 PRO A C 1
ATOM 702 O O . PRO A 1 86 ? 6.070 -11.994 4.624 1.00 92.94 86 PRO A O 1
ATOM 705 N N . PRO A 1 87 ? 7.560 -13.546 5.238 1.00 91.62 87 PRO A N 1
ATOM 706 C CA . PRO A 1 87 ? 8.090 -13.700 3.890 1.00 91.62 87 PRO A CA 1
ATOM 707 C C . PRO A 1 87 ? 6.983 -14.004 2.870 1.00 91.62 87 PRO A C 1
ATOM 709 O O . PRO A 1 87 ? 6.156 -14.889 3.070 1.00 91.62 87 PRO A O 1
ATOM 712 N N . GLY A 1 88 ? 6.969 -13.251 1.7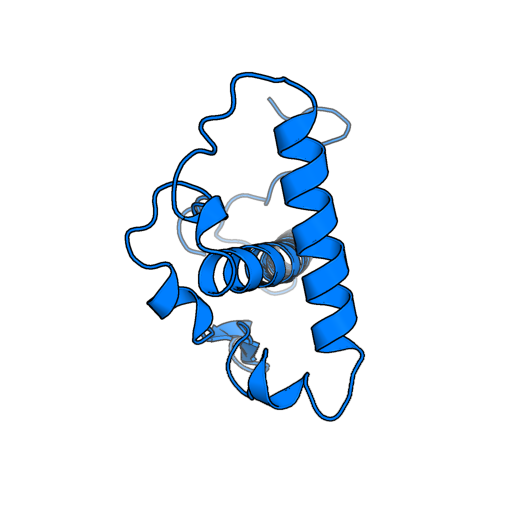68 1.00 92.75 88 GLY A N 1
ATOM 713 C CA . GLY A 1 88 ? 5.933 -13.362 0.735 1.00 92.75 88 GLY A CA 1
ATOM 714 C C . GLY A 1 88 ? 4.731 -12.437 0.936 1.00 92.75 88 GLY A C 1
ATOM 715 O O . GLY A 1 88 ? 3.863 -12.404 0.069 1.00 92.75 88 GLY A O 1
ATOM 716 N N . THR A 1 89 ? 4.680 -11.644 2.015 1.00 94.25 89 THR A N 1
ATOM 717 C CA . THR A 1 89 ? 3.630 -10.629 2.178 1.00 94.25 89 THR A CA 1
ATOM 718 C C . THR A 1 89 ? 3.596 -9.647 1.020 1.00 94.25 89 THR A C 1
ATOM 720 O O . THR A 1 89 ? 2.526 -9.431 0.467 1.00 94.25 89 THR A O 1
ATOM 723 N N . PHE A 1 90 ? 4.741 -9.079 0.649 1.00 93.06 90 PHE A N 1
ATOM 724 C CA . PHE A 1 90 ? 4.854 -8.041 -0.374 1.00 93.06 90 PHE A CA 1
ATOM 725 C C . PHE A 1 90 ? 4.992 -8.611 -1.784 1.00 93.06 90 PHE A C 1
ATOM 727 O O . PHE A 1 90 ? 5.580 -9.678 -1.966 1.00 93.06 90 PHE A O 1
ATOM 734 N N . ASP A 1 91 ? 4.530 -7.844 -2.772 1.00 91.50 91 ASP A N 1
ATOM 735 C CA . ASP A 1 91 ? 4.851 -8.072 -4.177 1.00 91.50 91 ASP A CA 1
ATOM 736 C C . ASP A 1 91 ? 6.371 -8.052 -4.377 1.00 91.50 91 ASP A C 1
ATOM 738 O O . ASP A 1 91 ? 7.074 -7.209 -3.805 1.00 91.50 91 ASP A O 1
ATOM 742 N N . ARG A 1 92 ? 6.875 -8.958 -5.216 1.00 88.69 92 ARG A N 1
ATOM 743 C CA . ARG A 1 92 ? 8.298 -9.062 -5.565 1.00 88.69 92 ARG A CA 1
ATOM 744 C C . ARG A 1 92 ? 8.454 -8.993 -7.073 1.00 88.69 92 ARG A C 1
ATOM 746 O O . ARG A 1 92 ? 7.559 -9.381 -7.805 1.00 88.69 92 ARG A O 1
ATOM 753 N N . GLU A 1 93 ? 9.589 -8.502 -7.538 1.00 84.88 93 GLU A N 1
ATOM 754 C CA . GLU A 1 93 ? 9.920 -8.517 -8.963 1.00 84.88 93 GLU A CA 1
ATOM 755 C C . GLU A 1 93 ? 10.773 -9.754 -9.255 1.00 84.88 93 GLU A C 1
ATOM 757 O O . GLU A 1 93 ? 11.751 -10.010 -8.546 1.00 84.88 93 GLU A O 1
ATOM 762 N N . ASP A 1 94 ? 10.409 -10.518 -10.283 1.00 82.75 94 ASP A N 1
ATOM 763 C CA . ASP A 1 94 ? 11.294 -11.530 -10.848 1.00 82.75 94 ASP A CA 1
ATOM 764 C C . ASP A 1 94 ? 12.439 -10.819 -11.581 1.00 82.75 94 ASP A C 1
ATOM 766 O O . ASP A 1 94 ? 12.224 -10.017 -12.489 1.00 82.75 94 ASP A O 1
ATOM 770 N N . VAL A 1 95 ? 13.679 -11.089 -11.177 1.00 78.25 95 VAL A N 1
ATOM 771 C CA . VAL A 1 95 ? 14.860 -10.387 -11.704 1.00 78.25 95 VAL A CA 1
ATOM 772 C C . VAL A 1 95 ? 15.094 -10.691 -13.191 1.00 78.25 95 VAL A C 1
ATOM 774 O O . VAL A 1 95 ? 15.640 -9.854 -13.916 1.00 78.25 95 VAL A O 1
ATOM 777 N N . ASN A 1 96 ? 14.665 -11.863 -13.659 1.00 78.31 96 ASN A N 1
ATOM 778 C CA . ASN A 1 96 ? 14.883 -12.338 -15.019 1.00 78.31 96 ASN A CA 1
ATOM 779 C C . ASN A 1 96 ? 13.779 -11.856 -15.964 1.00 78.31 96 ASN A C 1
ATOM 781 O O . ASN A 1 96 ? 14.078 -11.359 -17.053 1.00 78.31 96 ASN A O 1
ATOM 785 N N . THR A 1 97 ? 12.513 -11.969 -15.552 1.00 78.25 97 THR A N 1
ATOM 786 C CA . THR A 1 97 ? 11.362 -11.600 -16.395 1.00 78.25 97 THR A CA 1
ATOM 787 C C . THR A 1 97 ? 10.935 -10.143 -16.211 1.00 78.25 97 THR A C 1
ATOM 789 O O . THR A 1 97 ? 10.356 -9.555 -17.125 1.00 78.25 97 THR A O 1
ATOM 792 N N . ARG A 1 98 ? 11.300 -9.516 -15.081 1.00 74.69 98 ARG A N 1
ATOM 793 C CA . ARG A 1 98 ? 10.812 -8.200 -14.613 1.00 74.69 98 ARG A CA 1
ATOM 794 C C . ARG A 1 98 ? 9.306 -8.165 -14.365 1.00 74.69 98 ARG A C 1
ATOM 796 O O . ARG A 1 98 ? 8.699 -7.093 -14.351 1.00 74.69 98 ARG A O 1
ATOM 803 N N . GLU A 1 99 ? 8.704 -9.332 -14.184 1.00 80.62 99 GLU A N 1
ATOM 804 C CA . GLU A 1 99 ? 7.299 -9.457 -13.830 1.00 80.62 99 GLU A CA 1
ATOM 805 C C . GLU A 1 99 ? 7.110 -9.306 -12.324 1.00 80.62 99 GLU A C 1
ATOM 807 O O . GLU A 1 99 ? 7.983 -9.635 -11.517 1.00 80.62 99 GLU A O 1
ATOM 812 N N . VAL A 1 100 ? 5.945 -8.792 -11.939 1.00 83.44 100 VAL A N 1
ATOM 813 C CA . VAL A 1 100 ? 5.574 -8.649 -10.533 1.00 83.44 100 VAL A CA 1
ATOM 814 C C . VAL A 1 100 ? 4.921 -9.944 -10.061 1.00 83.44 100 VAL A C 1
ATOM 816 O O . VAL A 1 100 ? 3.800 -10.254 -10.458 1.00 83.44 100 VAL A O 1
ATOM 819 N N . ILE A 1 101 ? 5.604 -10.659 -9.173 1.00 89.50 101 ILE A N 1
ATOM 820 C CA . ILE A 1 101 ? 5.083 -11.785 -8.403 1.00 89.50 101 ILE A CA 1
ATOM 821 C C . ILE A 1 101 ? 4.178 -11.224 -7.289 1.00 89.50 101 ILE A C 1
ATOM 823 O O . ILE A 1 101 ? 4.674 -10.489 -6.426 1.00 89.50 101 ILE A O 1
ATOM 827 N N . PRO A 1 102 ? 2.871 -11.547 -7.282 1.00 90.69 102 PRO A N 1
ATOM 828 C CA . PRO A 1 102 ? 1.922 -11.039 -6.292 1.00 90.69 102 PRO A CA 1
ATOM 829 C C . PRO A 1 102 ? 2.247 -11.479 -4.857 1.00 90.69 102 PRO A C 1
ATOM 831 O O . PRO A 1 102 ? 2.485 -12.658 -4.598 1.00 90.69 102 PRO A O 1
ATOM 834 N N . GLY A 1 103 ? 2.193 -10.541 -3.914 1.00 92.75 103 GLY A N 1
ATOM 835 C CA . GLY A 1 103 ? 2.305 -10.792 -2.481 1.00 92.75 103 GLY A CA 1
ATOM 836 C C . GLY A 1 103 ? 0.999 -11.287 -1.856 1.00 92.75 103 GLY A C 1
ATOM 837 O O . GLY A 1 103 ? -0.098 -11.070 -2.383 1.00 92.75 103 GLY A O 1
ATOM 838 N N . THR A 1 104 ? 1.089 -11.933 -0.691 1.00 93.62 104 THR A N 1
ATOM 839 C CA . THR A 1 104 ? -0.083 -12.520 -0.021 1.00 93.62 104 THR A CA 1
ATOM 840 C C . THR A 1 104 ? -1.107 -11.485 0.445 1.00 93.62 104 THR A C 1
ATOM 842 O O . THR A 1 104 ? -2.286 -11.834 0.553 1.00 93.62 104 THR A O 1
ATOM 845 N N . TRP A 1 105 ? -0.718 -10.215 0.650 1.00 91.88 105 TRP A N 1
ATOM 846 C CA . TRP A 1 105 ? -1.653 -9.148 1.043 1.00 91.88 105 TRP A CA 1
ATOM 847 C C . TRP A 1 105 ? -2.815 -9.001 0.050 1.00 91.88 105 TRP A C 1
ATOM 849 O O . TRP A 1 105 ? -3.947 -8.764 0.470 1.00 91.88 105 TRP A O 1
ATOM 859 N N . ARG A 1 106 ? -2.572 -9.251 -1.247 1.00 89.44 106 ARG A N 1
ATOM 860 C CA . ARG A 1 106 ? -3.582 -9.134 -2.313 1.00 89.44 106 ARG A CA 1
ATOM 861 C C . ARG A 1 106 ? -4.763 -10.088 -2.127 1.00 89.44 106 ARG A C 1
ATOM 863 O O . ARG A 1 106 ? -5.875 -9.759 -2.526 1.00 89.44 106 ARG A O 1
ATOM 870 N N . ARG A 1 107 ? -4.554 -11.247 -1.488 1.00 89.50 107 ARG A N 1
ATOM 871 C CA . ARG A 1 107 ? -5.635 -12.198 -1.167 1.00 89.50 107 ARG A CA 1
ATOM 872 C C . ARG A 1 107 ? -6.536 -11.683 -0.047 1.00 89.50 107 ARG A C 1
ATOM 874 O O . ARG A 1 107 ? -7.727 -11.963 -0.043 1.00 89.50 107 ARG A O 1
ATOM 881 N N . HIS A 1 108 ? -5.972 -10.948 0.907 1.00 85.12 108 HIS A N 1
ATOM 882 C CA . HIS A 1 108 ? -6.706 -10.447 2.070 1.00 85.12 108 HIS A CA 1
ATOM 883 C C . HIS A 1 108 ? -7.557 -9.218 1.761 1.00 85.12 108 HIS A C 1
ATOM 885 O O . HIS A 1 108 ? -8.493 -8.949 2.512 1.00 85.12 108 HIS A O 1
ATOM 891 N N . THR A 1 109 ? -7.227 -8.510 0.681 1.00 84.56 109 THR A N 1
ATOM 892 C CA . THR A 1 109 ? -7.945 -7.323 0.205 1.00 84.56 109 THR A CA 1
ATOM 893 C C . THR A 1 109 ? -8.784 -7.594 -1.046 1.00 84.56 109 THR A C 1
ATOM 895 O O . THR A 1 109 ? -9.297 -6.668 -1.675 1.00 84.56 109 THR A O 1
ATOM 898 N N . ALA A 1 110 ? -8.893 -8.858 -1.468 1.00 83.12 110 ALA A N 1
ATOM 899 C CA . ALA A 1 110 ? -9.693 -9.235 -2.624 1.00 83.12 110 ALA A CA 1
ATOM 900 C C . ALA A 1 110 ? -11.180 -8.955 -2.343 1.00 83.12 110 ALA A C 1
ATOM 902 O O . ALA A 1 110 ? -11.769 -9.559 -1.450 1.00 83.12 110 ALA A O 1
ATOM 903 N N . GLY A 1 111 ? -11.779 -8.043 -3.113 1.00 80.81 111 GLY A N 1
ATOM 904 C CA . GLY A 1 111 ? -13.182 -7.639 -2.955 1.00 80.81 111 GLY A CA 1
ATOM 905 C C . GLY A 1 111 ? -13.417 -6.428 -2.045 1.00 80.81 111 GLY A C 1
ATOM 906 O O . GLY A 1 111 ? -14.563 -6.007 -1.902 1.00 80.81 111 GLY A O 1
ATOM 907 N N . ASP A 1 112 ? -12.366 -5.844 -1.467 1.00 82.75 112 ASP A N 1
ATOM 908 C CA . ASP A 1 112 ? -12.477 -4.604 -0.695 1.00 82.75 112 ASP A CA 1
ATOM 909 C C . ASP A 1 112 ? -12.755 -3.398 -1.610 1.00 82.75 112 ASP A C 1
ATOM 911 O O . ASP A 1 112 ? -12.296 -3.339 -2.754 1.00 82.75 112 ASP A O 1
ATOM 915 N N . THR A 1 113 ? -13.491 -2.408 -1.097 1.00 80.25 113 THR A N 1
ATOM 916 C CA . THR A 1 113 ? -13.909 -1.211 -1.855 1.00 80.25 113 THR A CA 1
ATOM 917 C C . THR A 1 113 ? -13.257 0.085 -1.377 1.00 80.25 113 THR A C 1
ATOM 919 O O . THR A 1 113 ? -13.448 1.121 -2.006 1.00 80.25 113 THR A O 1
ATOM 922 N N . GLY A 1 114 ? -12.504 0.048 -0.271 1.00 76.31 114 GLY A N 1
ATOM 923 C CA . GLY A 1 114 ? -11.791 1.207 0.274 1.00 76.31 114 GLY A CA 1
ATOM 924 C C . GLY A 1 114 ? -10.500 1.518 -0.491 1.00 76.31 114 GLY A C 1
ATOM 925 O O . GLY A 1 114 ? -10.503 2.284 -1.451 1.00 76.31 114 GLY A O 1
ATOM 926 N N . LEU A 1 115 ? -9.376 0.925 -0.071 1.00 69.69 115 LEU A N 1
ATOM 927 C CA . LEU A 1 115 ? -8.080 1.063 -0.754 1.00 69.69 115 LEU A CA 1
ATOM 928 C C . LEU A 1 115 ? -7.992 0.143 -1.984 1.00 69.69 115 LEU A C 1
ATOM 930 O O . LEU A 1 115 ? -7.342 -0.902 -1.966 1.00 69.69 115 LEU A O 1
ATOM 934 N N . THR A 1 116 ? -8.659 0.529 -3.072 1.00 66.25 116 THR A N 1
ATOM 935 C CA . THR A 1 116 ? -8.586 -0.207 -4.342 1.00 66.25 116 THR A CA 1
ATOM 936 C C . THR A 1 116 ? -7.230 -0.024 -5.020 1.00 66.25 116 THR A C 1
ATOM 938 O O . THR A 1 116 ? -6.670 1.074 -5.016 1.00 66.25 116 THR A O 1
ATOM 941 N N . ALA A 1 117 ? -6.726 -1.080 -5.667 1.00 63.69 117 ALA A N 1
ATOM 942 C CA . ALA A 1 117 ? -5.512 -0.995 -6.473 1.00 63.69 117 ALA A CA 1
ATOM 943 C C . ALA A 1 117 ? -5.643 0.098 -7.544 1.00 63.69 117 ALA A C 1
ATOM 945 O O . ALA A 1 117 ? -6.686 0.237 -8.190 1.00 63.69 117 ALA A O 1
ATOM 946 N N . LEU A 1 118 ? -4.566 0.853 -7.765 1.00 60.97 118 LEU A N 1
ATOM 947 C CA . LEU A 1 118 ? -4.520 1.788 -8.880 1.00 60.97 118 LEU A CA 1
ATOM 948 C C . LEU A 1 118 ? -4.710 0.991 -10.173 1.00 60.97 118 LEU A C 1
ATOM 950 O O . LEU A 1 118 ? -4.032 -0.017 -10.376 1.00 60.97 118 LEU A O 1
ATOM 954 N N . ARG A 1 119 ? -5.611 1.438 -11.062 1.00 54.66 119 ARG A N 1
ATOM 955 C CA . ARG A 1 119 ? -5.760 0.820 -12.388 1.00 54.66 119 ARG A CA 1
ATOM 956 C C . ARG A 1 119 ? -4.377 0.716 -13.031 1.00 54.66 119 ARG A C 1
ATOM 958 O O . ARG A 1 119 ? -3.714 1.737 -13.259 1.00 54.66 119 ARG A O 1
ATOM 965 N N . ARG A 1 120 ? -3.945 -0.519 -13.300 1.00 49.84 120 ARG A N 1
ATOM 966 C CA . ARG A 1 120 ? -2.776 -0.755 -14.140 1.00 49.84 120 ARG A CA 1
ATOM 967 C C . ARG A 1 120 ? -3.118 -0.204 -15.529 1.00 49.84 120 ARG A C 1
ATOM 969 O O . ARG A 1 120 ? -4.247 -0.405 -15.988 1.00 49.84 120 ARG A O 1
ATOM 976 N N . PRO A 1 121 ? -2.209 0.537 -16.182 1.00 43.78 121 PRO A N 1
ATOM 977 C CA . PRO A 1 121 ? -2.327 0.764 -17.616 1.00 43.78 121 PRO A CA 1
ATOM 978 C C . PRO A 1 121 ? -2.521 -0.595 -18.313 1.00 43.78 121 PRO A C 1
ATOM 980 O O . PRO A 1 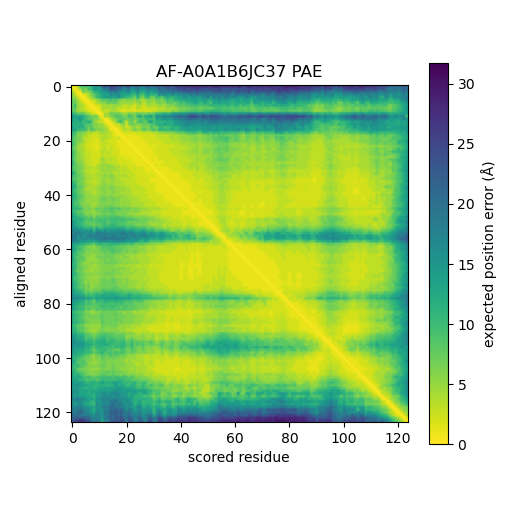121 ? -1.994 -1.584 -17.795 1.00 43.78 121 PRO A O 1
ATOM 983 N N . PRO A 1 122 ? -3.284 -0.664 -19.421 1.00 34.09 122 PRO A N 1
ATOM 984 C CA . PRO A 1 122 ? -3.435 -1.900 -20.186 1.00 34.09 122 PRO A CA 1
ATOM 985 C C . PRO A 1 122 ? -2.062 -2.520 -20.455 1.00 34.09 122 PRO A C 1
ATOM 987 O O . PRO A 1 122 ? -1.074 -1.795 -20.603 1.00 34.09 122 PRO A O 1
ATOM 990 N N . GLU A 1 123 ? -2.027 -3.849 -20.394 1.00 40.94 123 GLU A N 1
ATOM 991 C CA . GLU A 1 123 ? -0.805 -4.640 -20.314 1.00 40.94 123 GLU A CA 1
ATOM 992 C C . GLU A 1 123 ? 0.201 -4.297 -21.423 1.00 40.94 123 GLU A C 1
ATOM 994 O O . GLU A 1 123 ? -0.152 -3.902 -22.533 1.00 40.94 123 GLU A O 1
ATOM 999 N N . THR A 1 124 ? 1.457 -4.382 -20.991 1.00 45.84 124 THR A N 1
ATOM 1000 C CA . THR A 1 124 ? 2.746 -4.092 -21.631 1.00 45.84 124 THR A CA 1
ATOM 1001 C C . THR A 1 124 ? 2.921 -4.563 -23.060 1.00 45.84 124 THR A C 1
ATOM 1003 O O . THR A 1 124 ? 2.548 -5.724 -23.325 1.00 45.84 124 THR A O 1
#

Radius of gyration: 17.12 Å; Cα contacts (8 Å, |Δi|>4): 98; chains: 1; bounding box: 35×34×45 Å

pLDDT: mean 83.85, std 12.62, range [34.09, 96.69]

Sequence (124 aa):
SLTENIMKPYVTDLHRGSPQRMYNWRHSRGRVVVENAFGVMASVFRVFRKPIEVKVENTVIDIVLACVYLHNFLRSQPDCSQNYTPPGTFDREDVNTREVIPGTWRRHTAGDTGLTALRRPPET

Foldseek 3Di:
DADPPDDDQDDDPDPPPDPSVVVNLVVVVVLQVVCLVVLLLVLPPVCQLEPNDDPDPCVVVVVVVVSVVVLVVLCVDPVRNCVSQNPQQGWDADPVPRDTDHGPSCVSSVPGDGPDRDDDDPDD

Secondary structure (DSSP, 8-state):
---TT---PPPS-PPTT-HHHHHHHHHHHHHHHHHHHHHHHHHH-GGGSS----SSTTHHHHHHHHHHHHHHHHHHSHHHHHHHS-TTSS-EE-TTT--EEPPTHHHHTTT-SSSPPPPPPSP-

InterPro domains:
  IPR027806 Harbinger transposase-derived nuclease domain [PF13359] (19-72)

Organism: NCBI:txid320908